Protein AF-A0A7X7P023-F1 (afdb_monomer)

Sequence (66 aa):
TKAFCTEMLGRVTDRAIQVHGAMGISNDLQLNMAFRRARTLRIPDGTAEIQRRTIAKRLLKGDVNF

pLDDT: mean 95.19, std 4.39, range [67.75, 98.38]

Solvent-accessible surface area (backbone atoms only — not comparable to full-atom values): 3699 Å² total; per-residue (Å²): 111,68,56,59,54,33,53,48,47,34,55,54,39,51,51,53,24,64,76,48,46,76,53,17,68,33,78,87,69,47,40,40,60,50,40,55,48,28,61,55,58,39,47,65,95,54,34,47,66,56,51,50,51,52,51,50,56,38,46,76,70,68,56,79,86,128

Secondary structure (DSSP, 8-state):
-HHHHHHHHHHHHHHHHHHHTHHHHSSTTSHHHHHHHHHHHTSTTS-HHHHHHHHHHHHTTT----

Nearest PDB structures (foldseek):
  2vig-assembly1_B  TM=9.662E-01  e=2.466E-02  Homo sapiens
  2vig-assembly2_H  TM=9.667E-01  e=2.789E-02  Homo sapiens
  3nf4-assembly1_A-2  TM=9.569E-01  e=1.016E-01  Mycolicibacterium thermoresistibile
  3pfd-assembly1_A  TM=9.657E-01  e=1.381E-01  Mycolicibacterium thermoresistibile
  4kto-assembly1_A  TM=9.561E-01  e=2.260E-01  Sinorhizobium meliloti 1021

Radius of gyration: 15.63 Å; Cα contacts (8 Å, |Δi|>4): 48; chains: 1; bounding box: 39×16×35 Å

Foldseek 3Di:
DQLVVLVVQLVVLVVVLVVVDPVCCDPPVCSVVSNVVSVVSCPPPHHSVRVVVVVVVCVVVVNPPD

Structure (mmCIF, N/CA/C/O backbone):
data_AF-A0A7X7P023-F1
#
_entry.id   AF-A0A7X7P023-F1
#
loop_
_atom_site.group_PDB
_atom_site.id
_atom_site.type_symbol
_atom_site.label_atom_id
_atom_site.label_alt_id
_atom_site.label_comp_id
_atom_site.label_asym_id
_atom_site.label_entity_id
_atom_site.label_seq_id
_atom_site.pdbx_PDB_ins_code
_atom_site.Cartn_x
_atom_site.Cartn_y
_atom_site.Cartn_z
_atom_site.occupancy
_atom_site.B_iso_or_equiv
_atom_site.auth_seq_id
_atom_site.auth_comp_id
_atom_site.auth_asym_id
_atom_site.auth_atom_id
_atom_site.pdbx_PDB_model_num
ATOM 1 N N . THR A 1 1 ? -12.799 3.433 2.935 1.00 86.88 1 THR A N 1
ATOM 2 C CA . THR A 1 1 ? -12.296 3.858 1.607 1.00 86.88 1 THR A CA 1
ATOM 3 C C . THR A 1 1 ? -10.794 4.119 1.570 1.00 86.88 1 THR A C 1
ATOM 5 O O . THR A 1 1 ? -10.119 3.442 0.808 1.00 86.88 1 THR A O 1
ATOM 8 N N . LYS A 1 2 ? -10.219 5.012 2.398 1.00 92.88 2 LYS A N 1
ATOM 9 C CA . LYS A 1 2 ? -8.792 5.401 2.288 1.00 92.88 2 LYS A CA 1
ATOM 10 C C . LYS A 1 2 ? -7.781 4.245 2.369 1.00 92.88 2 LYS A C 1
ATOM 12 O O . LYS A 1 2 ? -6.972 4.114 1.454 1.00 92.88 2 LYS A O 1
ATOM 17 N N . ALA A 1 3 ? -7.834 3.397 3.407 1.00 94.81 3 ALA A N 1
ATOM 18 C CA . ALA A 1 3 ? -6.930 2.242 3.533 1.00 94.81 3 ALA A CA 1
ATOM 19 C C . ALA A 1 3 ? -6.924 1.370 2.266 1.00 94.81 3 ALA A C 1
ATOM 21 O O . ALA A 1 3 ? -5.860 1.108 1.704 1.00 94.81 3 ALA A O 1
ATOM 22 N N . PHE A 1 4 ? -8.115 1.023 1.768 1.00 95.44 4 PHE A N 1
ATOM 23 C CA . PHE A 1 4 ? -8.291 0.240 0.546 1.00 95.44 4 PHE A CA 1
ATOM 24 C C . PHE A 1 4 ? -7.619 0.902 -0.663 1.00 95.44 4 PHE A C 1
ATOM 26 O O . PHE A 1 4 ? -6.789 0.274 -1.312 1.00 95.44 4 PHE A O 1
ATOM 33 N N . CYS A 1 5 ? -7.893 2.184 -0.925 1.00 96.38 5 CYS A N 1
ATOM 34 C CA . CYS A 1 5 ? -7.291 2.906 -2.049 1.00 96.38 5 CYS A CA 1
ATOM 35 C C . CYS A 1 5 ? -5.755 2.910 -1.981 1.00 96.38 5 CYS A C 1
ATOM 37 O O . CYS A 1 5 ? -5.093 2.667 -2.987 1.00 96.38 5 CYS A O 1
ATOM 39 N N . THR A 1 6 ? -5.174 3.140 -0.798 1.00 96.75 6 THR A N 1
ATOM 40 C CA . THR A 1 6 ? -3.709 3.177 -0.647 1.00 96.75 6 THR A CA 1
ATOM 41 C C . THR A 1 6 ? -3.040 1.813 -0.803 1.00 96.75 6 THR A C 1
ATOM 43 O O . THR A 1 6 ? -1.944 1.728 -1.354 1.00 96.75 6 THR A O 1
ATOM 46 N N . GLU A 1 7 ? -3.687 0.733 -0.362 1.00 96.50 7 GLU A N 1
ATOM 47 C CA . GLU A 1 7 ? -3.194 -0.626 -0.599 1.00 96.50 7 GLU A CA 1
ATOM 48 C C . GLU A 1 7 ? -3.332 -1.019 -2.074 1.00 96.50 7 GLU A C 1
ATOM 50 O O . GLU A 1 7 ? -2.410 -1.613 -2.635 1.00 96.50 7 GLU A O 1
ATOM 55 N N . MET A 1 8 ? -4.440 -0.640 -2.719 1.00 97.94 8 MET A N 1
ATOM 56 C CA . MET A 1 8 ? -4.661 -0.874 -4.147 1.00 97.94 8 MET A CA 1
ATOM 57 C C . MET A 1 8 ? -3.642 -0.141 -5.016 1.00 97.94 8 MET A C 1
ATOM 59 O O . MET A 1 8 ? -3.093 -0.751 -5.930 1.00 97.94 8 MET A O 1
ATOM 63 N N . LEU A 1 9 ? -3.312 1.114 -4.695 1.00 97.56 9 LEU A N 1
ATOM 64 C CA . LEU A 1 9 ? -2.248 1.857 -5.376 1.00 97.56 9 LEU A CA 1
ATOM 65 C C . LEU A 1 9 ? -0.919 1.089 -5.343 1.00 9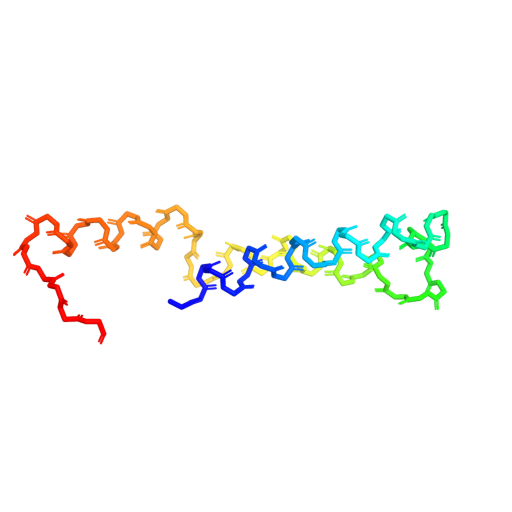7.56 9 LEU A C 1
ATOM 67 O O . LEU A 1 9 ? -0.248 0.973 -6.368 1.00 97.56 9 LEU A O 1
ATOM 71 N N . GLY A 1 10 ? -0.559 0.520 -4.188 1.00 97.56 10 GLY A N 1
ATOM 72 C CA . GLY A 1 10 ? 0.629 -0.325 -4.059 1.00 97.56 10 GLY A CA 1
ATOM 73 C C . GLY A 1 10 ? 0.592 -1.538 -4.991 1.00 97.56 10 GLY A C 1
ATOM 74 O O . GLY A 1 10 ? 1.540 -1.745 -5.742 1.00 97.56 10 GLY A O 1
ATOM 75 N N . ARG A 1 11 ? -0.517 -2.292 -4.997 1.00 98.12 11 ARG A N 1
ATOM 76 C CA . ARG A 1 11 ? -0.682 -3.491 -5.845 1.00 98.12 11 ARG A CA 1
ATOM 77 C C . ARG A 1 11 ? -0.603 -3.169 -7.338 1.00 98.12 11 ARG A C 1
ATOM 79 O O . ARG A 1 11 ? 0.063 -3.877 -8.084 1.00 98.12 11 ARG A O 1
ATOM 86 N N . VAL A 1 12 ? -1.275 -2.104 -7.773 1.00 98.19 12 VAL A N 1
ATOM 87 C CA . VAL A 1 12 ? -1.284 -1.686 -9.183 1.00 98.19 12 VAL A CA 1
ATOM 88 C C . VAL A 1 12 ? 0.106 -1.231 -9.620 1.00 98.19 12 VAL A C 1
ATOM 90 O O . VAL A 1 12 ? 0.563 -1.616 -10.693 1.00 98.19 12 VAL A O 1
ATOM 93 N N . THR A 1 13 ? 0.799 -0.456 -8.782 1.00 97.88 13 THR A N 1
ATOM 94 C CA . THR A 1 13 ? 2.127 0.062 -9.132 1.00 97.88 13 THR A CA 1
ATOM 95 C C . THR A 1 13 ? 3.167 -1.052 -9.196 1.00 97.88 13 THR A C 1
ATOM 97 O O . THR A 1 13 ? 3.964 -1.091 -10.126 1.00 97.88 13 THR A O 1
ATOM 100 N N . ASP A 1 14 ? 3.123 -1.989 -8.250 1.00 98.12 14 ASP A N 1
ATOM 101 C CA . ASP A 1 14 ? 3.972 -3.182 -8.250 1.00 98.12 14 ASP A CA 1
ATOM 102 C C . ASP A 1 14 ? 3.767 -4.020 -9.523 1.00 98.12 14 ASP A C 1
ATOM 104 O O . ASP A 1 14 ? 4.718 -4.350 -10.233 1.00 98.12 14 ASP A O 1
ATOM 108 N N . ARG A 1 15 ? 2.503 -4.256 -9.901 1.00 98.38 15 ARG A N 1
ATOM 109 C CA . ARG A 1 15 ? 2.169 -4.962 -11.142 1.00 98.38 15 ARG A CA 1
ATOM 110 C C . ARG A 1 15 ? 2.678 -4.223 -12.381 1.00 98.38 15 ARG A C 1
ATOM 112 O O . ARG A 1 15 ? 3.185 -4.868 -13.296 1.00 98.38 15 ARG A O 1
ATOM 119 N N . ALA A 1 16 ? 2.566 -2.895 -12.412 1.00 98.12 16 ALA A N 1
ATOM 120 C CA . ALA A 1 16 ? 3.074 -2.082 -13.513 1.00 98.12 16 ALA A CA 1
ATOM 121 C C . ALA A 1 16 ? 4.602 -2.184 -13.638 1.00 98.12 16 ALA A C 1
ATOM 123 O O . ALA A 1 16 ? 5.099 -2.358 -14.750 1.00 98.12 16 ALA A O 1
ATOM 124 N N . ILE A 1 17 ? 5.339 -2.150 -12.521 1.00 98.31 17 ILE A N 1
ATOM 125 C CA . ILE A 1 17 ? 6.795 -2.368 -12.512 1.00 98.31 17 ILE A CA 1
ATOM 126 C C . ILE A 1 17 ? 7.126 -3.745 -13.085 1.00 98.31 17 ILE A C 1
ATOM 128 O O . ILE A 1 17 ? 7.950 -3.845 -13.991 1.00 98.31 17 ILE A O 1
ATOM 132 N N . GLN A 1 18 ? 6.442 -4.791 -12.616 1.00 98.25 18 GLN A N 1
ATOM 133 C CA . GLN A 1 18 ? 6.691 -6.161 -13.060 1.00 98.25 18 GLN A CA 1
ATOM 134 C C . GLN A 1 18 ? 6.497 -6.337 -14.576 1.00 98.25 18 GLN A C 1
ATOM 136 O O . GLN A 1 18 ? 7.277 -7.047 -15.207 1.00 98.25 18 GLN A O 1
ATOM 141 N N . VAL A 1 19 ? 5.487 -5.689 -15.169 1.00 98.19 19 VAL A N 1
ATOM 142 C CA . VAL A 1 19 ? 5.231 -5.735 -16.623 1.00 98.19 19 VAL A CA 1
ATOM 143 C C . VAL A 1 19 ? 6.355 -5.071 -17.429 1.00 98.19 19 VAL A C 1
ATOM 145 O O . VAL A 1 19 ? 6.673 -5.539 -18.517 1.00 98.19 19 VAL A O 1
ATOM 148 N N . HIS A 1 20 ? 6.987 -4.021 -16.896 1.00 97.81 20 HIS A N 1
ATOM 149 C CA . HIS A 1 20 ? 8.050 -3.271 -17.581 1.00 97.81 20 HIS A CA 1
ATOM 150 C C . HIS A 1 20 ? 9.472 -3.775 -17.261 1.00 97.81 20 HIS A C 1
ATOM 152 O O . HIS A 1 20 ? 10.452 -3.231 -17.774 1.00 97.81 20 HIS A O 1
ATOM 158 N N . GLY A 1 21 ? 9.616 -4.800 -16.414 1.00 96.69 21 GLY A N 1
ATOM 159 C CA . GLY A 1 21 ? 10.910 -5.389 -16.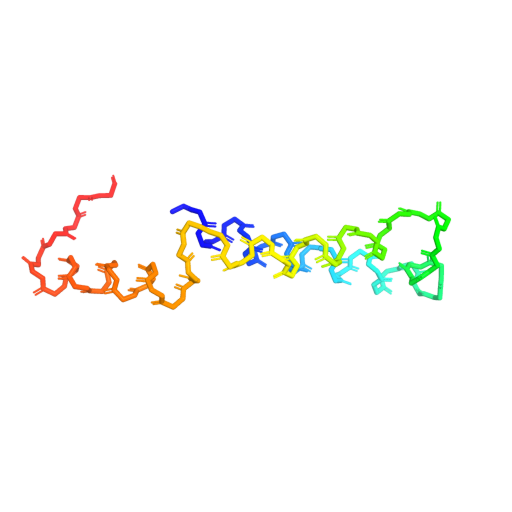061 1.00 96.69 21 GLY A CA 1
ATOM 160 C C . GLY A 1 21 ? 11.910 -4.364 -15.509 1.00 96.69 21 GLY A C 1
ATOM 161 O O . GLY A 1 21 ? 11.559 -3.508 -14.696 1.00 96.69 21 GLY A O 1
ATOM 162 N N . ALA A 1 22 ? 13.166 -4.422 -15.970 1.00 96.25 22 ALA A N 1
ATOM 163 C CA . ALA A 1 22 ? 14.231 -3.511 -15.531 1.00 96.25 22 ALA A CA 1
ATOM 164 C 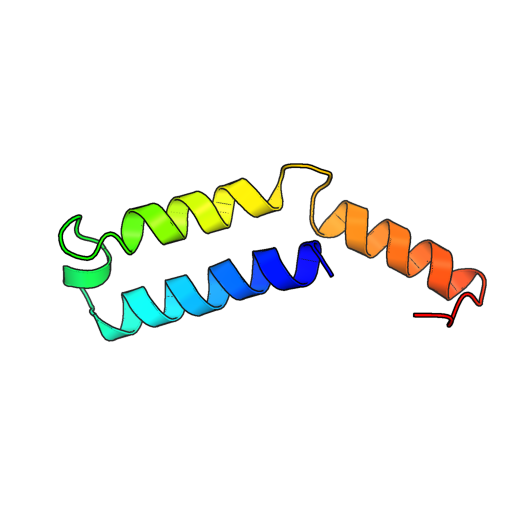C . ALA A 1 22 ? 13.906 -2.026 -15.790 1.00 96.25 22 ALA A C 1
ATOM 166 O O . ALA A 1 22 ? 14.304 -1.153 -15.022 1.00 96.25 22 ALA A O 1
ATOM 167 N N . MET A 1 23 ? 13.122 -1.728 -16.828 1.00 96.81 23 MET A N 1
ATOM 168 C CA . MET A 1 23 ? 12.687 -0.361 -17.111 1.00 96.81 23 MET A CA 1
ATOM 169 C C . MET A 1 23 ? 11.690 0.148 -16.061 1.00 96.81 23 MET A C 1
ATOM 171 O O . MET A 1 23 ? 11.684 1.334 -15.742 1.00 96.81 23 MET A O 1
ATOM 175 N N . GLY A 1 24 ? 10.895 -0.738 -15.451 1.00 96.31 24 GLY A N 1
ATOM 176 C CA . GLY A 1 24 ? 9.941 -0.378 -14.398 1.00 96.31 24 GLY A CA 1
ATOM 177 C C . GLY A 1 24 ? 10.594 0.103 -13.098 1.00 96.31 24 GLY A C 1
ATOM 178 O O . GLY A 1 24 ? 10.018 0.922 -12.384 1.00 96.31 24 GLY A O 1
ATOM 179 N N . ILE A 1 25 ? 11.810 -0.358 -12.798 1.00 95.81 25 ILE A N 1
ATOM 180 C CA . ILE A 1 25 ? 12.588 0.094 -11.630 1.00 95.81 25 ILE A CA 1
ATOM 181 C C . ILE A 1 25 ? 13.489 1.300 -11.935 1.00 95.81 25 ILE A C 1
ATOM 183 O O . ILE A 1 25 ? 13.987 1.944 -11.007 1.00 95.81 25 ILE A O 1
ATOM 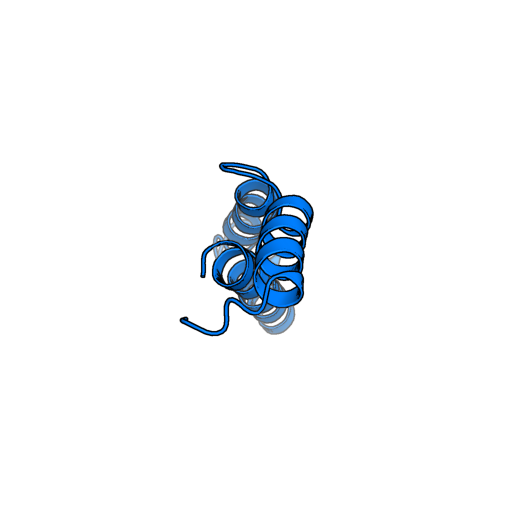187 N N . SER A 1 26 ? 13.686 1.619 -13.215 1.00 96.00 26 SER A N 1
ATOM 188 C CA . SER A 1 26 ? 14.428 2.799 -13.662 1.00 96.00 26 SER A CA 1
ATOM 189 C C . SER A 1 26 ? 13.673 4.106 -13.359 1.00 96.00 26 SER A C 1
ATOM 191 O O . SER A 1 26 ? 12.534 4.106 -12.879 1.00 96.00 26 SER A O 1
ATOM 193 N N . ASN A 1 27 ? 14.302 5.242 -13.670 1.00 93.88 27 ASN A N 1
ATOM 194 C CA . ASN A 1 27 ? 13.656 6.554 -13.590 1.00 93.88 27 ASN A CA 1
ATOM 195 C C . ASN A 1 27 ? 12.920 6.950 -14.882 1.00 93.88 27 ASN A C 1
ATOM 197 O O . ASN A 1 27 ? 12.233 7.971 -14.877 1.00 93.88 27 ASN A O 1
ATOM 201 N N . ASP A 1 28 ? 12.998 6.144 -15.946 1.00 95.25 28 ASP A N 1
ATOM 202 C CA . ASP A 1 28 ? 12.487 6.498 -17.277 1.00 95.25 28 ASP A CA 1
ATOM 203 C C . ASP A 1 28 ? 10.952 6.559 -17.317 1.00 95.25 28 ASP A C 1
ATOM 205 O O . ASP A 1 28 ? 10.370 7.435 -17.950 1.00 95.25 28 ASP A O 1
ATOM 209 N N . LEU A 1 29 ? 10.281 5.659 -16.589 1.00 94.44 29 LEU A N 1
ATOM 210 C CA . LEU A 1 29 ? 8.815 5.535 -16.577 1.00 94.44 29 LEU A CA 1
ATOM 211 C C . LEU A 1 29 ? 8.152 6.126 -15.325 1.00 94.44 29 LEU A C 1
ATOM 213 O O . LEU A 1 29 ? 6.943 6.000 -15.147 1.00 94.44 29 LEU A O 1
ATOM 217 N N . GLN A 1 30 ? 8.932 6.706 -14.407 1.00 94.62 30 GLN A N 1
ATOM 218 C CA . GLN A 1 30 ? 8.467 7.212 -13.103 1.00 94.62 30 GLN A CA 1
ATOM 219 C C . GLN A 1 30 ? 7.751 6.180 -12.195 1.00 94.62 30 GLN A C 1
ATOM 221 O O . GLN A 1 30 ? 7.267 6.533 -11.113 1.00 94.62 30 GLN A O 1
ATOM 226 N N . LEU A 1 31 ? 7.727 4.896 -12.570 1.00 97.06 31 LEU A N 1
ATOM 227 C CA . LEU A 1 31 ? 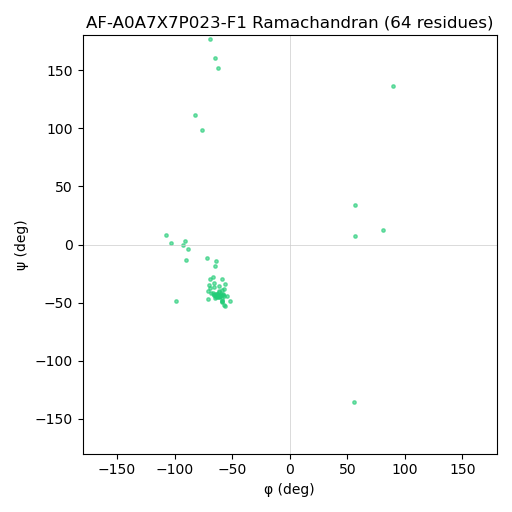7.068 3.826 -11.815 1.00 97.06 31 LEU A CA 1
ATOM 228 C C . LEU A 1 31 ? 7.736 3.580 -10.452 1.00 97.06 31 LEU A C 1
ATOM 230 O O . LEU A 1 31 ? 7.041 3.399 -9.451 1.00 97.06 31 LEU A O 1
ATOM 234 N N . ASN A 1 32 ? 9.065 3.690 -10.370 1.00 95.44 32 ASN A N 1
ATOM 235 C CA . ASN A 1 32 ? 9.799 3.614 -9.103 1.00 95.44 32 ASN A CA 1
ATOM 236 C C . ASN A 1 32 ? 9.366 4.726 -8.118 1.00 95.44 32 ASN A C 1
ATOM 238 O O . ASN A 1 32 ? 9.070 4.467 -6.947 1.00 95.44 32 ASN A O 1
ATOM 242 N N . MET A 1 33 ? 9.222 5.970 -8.593 1.00 96.50 33 MET A N 1
ATOM 243 C CA . MET A 1 33 ? 8.714 7.072 -7.764 1.00 96.50 33 MET A CA 1
ATOM 244 C C . MET A 1 33 ? 7.282 6.798 -7.286 1.00 96.50 33 MET A C 1
ATOM 246 O O . MET A 1 33 ? 6.977 7.010 -6.107 1.00 96.50 33 MET A O 1
ATOM 250 N N . ALA A 1 34 ? 6.407 6.325 -8.176 1.00 97.19 34 ALA A N 1
ATOM 251 C CA . ALA A 1 34 ? 5.037 5.972 -7.822 1.00 97.19 34 ALA A CA 1
ATOM 252 C C . ALA A 1 34 ? 4.996 4.881 -6.739 1.00 97.19 34 ALA A C 1
ATOM 254 O O . ALA A 1 34 ? 4.257 5.020 -5.764 1.00 97.19 34 ALA A O 1
ATOM 255 N N . PHE A 1 35 ? 5.846 3.854 -6.835 1.00 96.88 35 PHE A N 1
ATOM 256 C CA . PHE A 1 35 ? 5.914 2.767 -5.856 1.00 96.88 35 PHE A CA 1
ATOM 257 C C . PHE A 1 35 ? 6.345 3.275 -4.475 1.00 96.88 35 PHE A C 1
ATOM 259 O O . PHE A 1 35 ? 5.717 2.969 -3.455 1.00 96.88 35 PHE A O 1
ATOM 266 N N . ARG A 1 36 ? 7.368 4.138 -4.437 1.00 96.12 36 ARG A N 1
ATOM 267 C CA . ARG A 1 36 ? 7.828 4.791 -3.201 1.00 96.12 36 ARG A CA 1
ATOM 268 C C . ARG A 1 36 ? 6.725 5.647 -2.576 1.00 96.12 36 ARG A C 1
ATOM 270 O O . ARG A 1 36 ? 6.484 5.549 -1.374 1.00 96.12 36 ARG A O 1
ATOM 277 N N . ARG A 1 37 ? 5.997 6.428 -3.382 1.00 96.81 37 ARG A N 1
ATOM 278 C CA . ARG A 1 37 ? 4.841 7.214 -2.911 1.00 96.81 37 ARG A CA 1
ATOM 279 C C . ARG A 1 37 ? 3.727 6.319 -2.374 1.00 96.81 37 ARG A C 1
ATOM 281 O O . ARG A 1 37 ? 3.225 6.578 -1.282 1.00 96.81 37 ARG A O 1
ATOM 288 N N . ALA A 1 38 ? 3.386 5.243 -3.080 1.00 96.75 38 ALA A N 1
ATOM 289 C CA . ALA A 1 38 ? 2.385 4.273 -2.644 1.00 96.75 38 ALA A CA 1
ATOM 290 C C . ALA A 1 38 ? 2.728 3.677 -1.269 1.0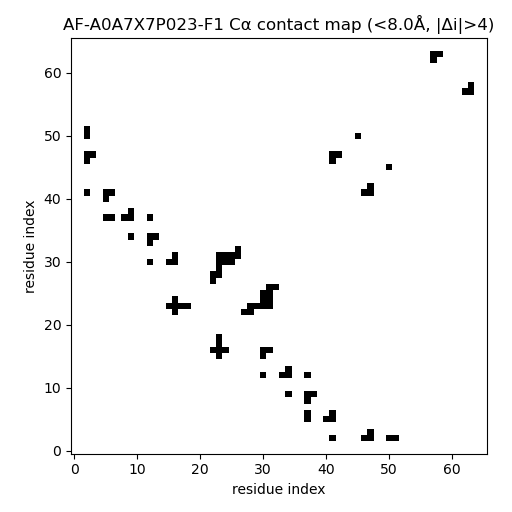0 96.75 38 ALA A C 1
ATOM 292 O O . ALA A 1 38 ? 1.851 3.499 -0.419 1.00 96.75 38 ALA A O 1
ATOM 293 N N . ARG A 1 39 ? 4.016 3.416 -1.001 1.00 95.38 39 ARG A N 1
ATOM 294 C CA . ARG A 1 39 ? 4.467 2.956 0.317 1.00 95.38 39 ARG A CA 1
ATOM 295 C C . ARG A 1 39 ? 4.250 4.004 1.405 1.00 95.38 39 ARG A C 1
ATOM 297 O O . ARG A 1 39 ? 3.758 3.633 2.476 1.00 95.38 39 ARG A O 1
ATOM 304 N N . THR A 1 40 ? 4.607 5.257 1.137 1.00 96.81 40 THR A N 1
ATOM 305 C CA . THR A 1 40 ? 4.498 6.367 2.094 1.00 96.81 40 THR A CA 1
ATOM 306 C C . THR A 1 40 ? 3.044 6.695 2.421 1.00 96.81 40 THR A C 1
ATOM 308 O O . THR A 1 40 ? 2.706 6.851 3.590 1.00 96.81 40 THR A O 1
ATOM 311 N N . LEU A 1 41 ? 2.149 6.704 1.426 1.00 95.75 41 LEU A N 1
ATOM 312 C CA . LEU A 1 41 ? 0.730 7.064 1.590 1.00 95.75 41 LEU A CA 1
ATOM 313 C C . LEU A 1 41 ? -0.070 6.114 2.501 1.00 95.75 41 LEU A C 1
ATOM 315 O O . LEU A 1 41 ? -1.153 6.467 2.976 1.00 95.75 41 LEU A O 1
ATOM 319 N N . ARG A 1 42 ? 0.467 4.930 2.816 1.00 94.56 42 ARG A N 1
ATOM 320 C CA . ARG A 1 42 ? -0.140 3.998 3.782 1.00 94.56 42 ARG A CA 1
ATOM 321 C C . ARG A 1 42 ? -0.037 4.446 5.244 1.00 94.56 42 ARG A C 1
ATOM 323 O O . ARG A 1 42 ? -0.690 3.839 6.082 1.00 94.56 42 ARG A O 1
ATOM 330 N N . ILE A 1 43 ? 0.768 5.462 5.551 1.00 95.00 43 ILE A N 1
ATOM 331 C CA . ILE A 1 43 ? 1.041 5.945 6.914 1.00 95.00 43 ILE A CA 1
ATOM 332 C C . ILE A 1 43 ? 0.220 7.188 7.315 1.00 95.00 43 ILE A C 1
ATOM 334 O O . ILE A 1 43 ? -0.351 7.158 8.407 1.00 95.00 43 ILE A O 1
ATOM 338 N N . PRO A 1 44 ? 0.137 8.266 6.506 1.00 94.94 44 PRO A N 1
ATOM 339 C CA . PRO A 1 44 ? -0.560 9.486 6.910 1.00 94.94 44 PRO A CA 1
ATOM 340 C C . PRO A 1 44 ? -2.050 9.235 7.153 1.00 94.94 44 PRO A C 1
ATOM 342 O O . PRO A 1 44 ? -2.642 8.324 6.561 1.00 94.94 44 PRO A O 1
ATOM 345 N N . ASP A 1 45 ? -2.641 10.044 8.031 1.00 92.06 45 ASP A N 1
ATOM 346 C CA . ASP A 1 45 ? -4.053 9.967 8.440 1.00 92.06 45 ASP A CA 1
ATOM 347 C C . ASP A 1 45 ? -4.459 8.595 9.008 1.00 92.06 45 ASP A C 1
ATOM 349 O O . ASP A 1 45 ? -5.574 8.099 8.829 1.00 92.06 45 ASP A O 1
ATOM 353 N N . GLY A 1 46 ? -3.509 7.957 9.694 1.00 93.56 46 GLY A N 1
ATOM 354 C CA . GLY A 1 46 ? -3.657 6.640 10.295 1.00 93.56 46 GLY A CA 1
ATOM 355 C C . GLY A 1 46 ? -3.258 5.514 9.346 1.00 93.56 46 GLY A C 1
ATOM 356 O O . GLY A 1 46 ? -3.636 5.480 8.170 1.00 93.56 46 GLY A O 1
ATOM 357 N N . THR A 1 47 ? -2.517 4.548 9.889 1.00 96.19 47 THR A N 1
ATOM 358 C CA . THR A 1 47 ? -2.125 3.355 9.139 1.00 96.19 47 THR A CA 1
ATOM 359 C C . THR A 1 47 ? -3.340 2.508 8.774 1.00 96.19 47 THR A C 1
ATOM 361 O O . THR A 1 47 ? -4.404 2.595 9.400 1.00 96.19 47 THR A O 1
ATOM 364 N N . ALA A 1 48 ? -3.183 1.641 7.774 1.00 94.75 48 ALA A N 1
ATOM 365 C CA . ALA A 1 48 ? -4.241 0.724 7.369 1.00 94.75 48 ALA A CA 1
ATOM 366 C C . ALA A 1 48 ? -4.728 -0.157 8.539 1.00 94.75 48 ALA A C 1
ATOM 368 O O . ALA A 1 48 ? -5.922 -0.417 8.654 1.00 94.75 48 ALA A O 1
ATOM 369 N N . GLU A 1 49 ? -3.843 -0.541 9.460 1.00 96.56 49 GLU A N 1
ATOM 370 C CA . GLU A 1 49 ? -4.159 -1.316 10.665 1.00 96.56 49 GLU A CA 1
ATOM 371 C C . GLU A 1 49 ? -5.038 -0.525 11.637 1.00 96.56 49 GLU A C 1
ATOM 373 O O . GLU A 1 49 ? -6.016 -1.064 12.155 1.00 96.56 49 GLU A O 1
ATOM 378 N N . ILE A 1 50 ? -4.736 0.758 11.859 1.00 97.00 50 ILE A N 1
ATOM 379 C CA . ILE A 1 50 ? -5.552 1.630 12.713 1.00 97.00 50 ILE A CA 1
ATOM 380 C C . ILE A 1 50 ? -6.935 1.836 12.093 1.00 97.00 50 ILE A C 1
ATOM 382 O O . ILE A 1 50 ? -7.944 1.726 12.790 1.00 97.00 50 ILE A O 1
ATOM 386 N N . GLN A 1 51 ? -7.004 2.051 10.779 1.00 95.38 51 GLN A N 1
ATOM 387 C CA . GLN A 1 51 ? -8.282 2.185 10.077 1.00 95.38 51 GLN A CA 1
ATOM 388 C C . GLN A 1 51 ? -9.097 0.888 10.131 1.00 95.38 51 GLN A C 1
ATOM 390 O O . GLN A 1 51 ? -10.278 0.926 10.478 1.00 95.38 51 GLN A O 1
ATOM 395 N N . ARG A 1 52 ? -8.471 -0.271 9.881 1.00 95.50 52 ARG A N 1
ATOM 396 C CA . ARG A 1 52 ? -9.110 -1.591 10.007 1.00 95.50 52 ARG A CA 1
ATOM 397 C C . ARG A 1 52 ? -9.580 -1.862 11.438 1.00 95.50 52 ARG A C 1
ATOM 399 O O . ARG A 1 52 ? -10.693 -2.344 11.614 1.00 95.50 52 ARG A O 1
ATOM 406 N N . ARG A 1 53 ? -8.802 -1.491 12.461 1.00 96.75 53 ARG A N 1
ATOM 407 C CA . ARG A 1 53 ? -9.204 -1.589 13.878 1.00 96.75 53 ARG A CA 1
ATOM 408 C C . ARG A 1 53 ? -10.441 -0.743 14.172 1.00 96.75 53 ARG A C 1
ATOM 410 O O . ARG A 1 53 ? -11.337 -1.209 14.872 1.00 96.75 53 ARG A O 1
ATOM 417 N N . THR A 1 54 ? -10.507 0.482 13.657 1.00 95.06 54 THR A N 1
ATOM 418 C CA . THR A 1 54 ? -11.683 1.348 13.820 1.00 95.06 54 THR A CA 1
ATOM 419 C C . THR A 1 54 ? -12.910 0.755 13.133 1.00 95.06 54 THR A C 1
ATOM 421 O O . THR A 1 54 ? -13.968 0.696 13.754 1.00 95.06 54 THR A O 1
ATOM 424 N N . ILE A 1 55 ? -12.767 0.248 11.904 1.00 94.19 55 ILE A N 1
ATOM 425 C CA . ILE A 1 55 ? -13.845 -0.451 11.187 1.00 94.19 55 ILE A CA 1
ATOM 426 C C . ILE A 1 55 ? -14.316 -1.668 11.994 1.00 94.19 55 ILE A C 1
ATOM 428 O O . ILE A 1 55 ? -15.505 -1.790 12.268 1.00 94.19 55 ILE A O 1
ATOM 432 N N . ALA A 1 56 ? -13.395 -2.512 12.467 1.00 95.50 56 ALA A N 1
ATOM 433 C CA . ALA A 1 56 ? -13.722 -3.686 13.273 1.00 95.50 56 ALA A CA 1
ATOM 434 C C . ALA A 1 56 ? -14.491 -3.317 14.552 1.00 95.50 56 ALA A C 1
ATOM 436 O O . ALA A 1 56 ? -15.485 -3.955 14.880 1.00 95.50 56 ALA A O 1
ATOM 437 N N . LYS A 1 57 ? -14.092 -2.245 15.250 1.00 96.25 57 LYS A N 1
ATOM 438 C CA . LYS A 1 57 ? -14.822 -1.749 16.428 1.00 96.25 57 LYS A CA 1
ATOM 439 C C . LYS A 1 57 ? -16.252 -1.309 16.112 1.00 96.25 57 LYS A C 1
ATOM 441 O O . LYS A 1 57 ? -17.112 -1.469 16.970 1.00 96.25 57 LYS A O 1
ATOM 446 N N . ARG A 1 58 ? -16.497 -0.715 14.941 1.00 95.38 58 ARG A N 1
ATOM 447 C CA . ARG A 1 58 ? -17.845 -0.303 14.510 1.00 95.38 58 ARG A CA 1
ATOM 448 C C . ARG A 1 58 ? -18.700 -1.526 14.181 1.00 95.38 58 ARG A C 1
ATOM 450 O O . ARG A 1 58 ? -19.783 -1.665 14.739 1.00 95.38 58 ARG A O 1
ATOM 457 N N . LEU A 1 59 ? -18.146 -2.468 13.418 1.00 95.81 59 LEU A N 1
ATOM 458 C CA . LEU A 1 59 ? -18.806 -3.737 13.094 1.00 95.81 59 LEU A CA 1
ATOM 459 C C . LEU A 1 59 ? -19.188 -4.534 14.351 1.00 95.81 59 LEU A C 1
ATOM 461 O O . LEU A 1 59 ? -20.316 -4.999 14.462 1.00 95.81 59 LEU A O 1
ATOM 465 N N . LEU A 1 60 ? -18.291 -4.629 15.341 1.0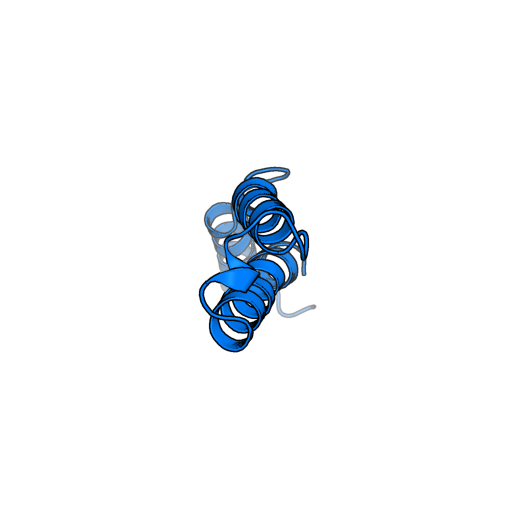0 96.56 60 LEU A N 1
ATOM 466 C CA . LEU A 1 60 ? -18.565 -5.311 16.616 1.00 96.56 60 LEU A CA 1
ATOM 467 C C . LEU A 1 60 ? -19.662 -4.637 17.458 1.00 96.56 60 LEU A C 1
ATOM 469 O O . LEU A 1 60 ? -20.215 -5.272 18.350 1.00 96.56 60 LEU A O 1
ATOM 473 N N . LYS A 1 61 ? -19.984 -3.367 17.191 1.00 96.12 61 LYS A N 1
ATOM 474 C CA . LYS A 1 61 ? -21.109 -2.648 17.811 1.00 96.12 61 LYS A CA 1
ATOM 475 C C . LYS A 1 61 ? -22.414 -2.778 17.015 1.00 96.12 61 LYS A C 1
ATOM 477 O O . LYS A 1 61 ? -23.399 -2.153 17.391 1.00 96.12 61 LYS A O 1
ATOM 482 N N . GLY A 1 62 ? -22.420 -3.552 15.927 1.00 94.94 62 GLY A N 1
ATOM 483 C CA . GLY A 1 62 ? -23.574 -3.710 15.040 1.00 94.94 62 GLY A CA 1
ATOM 484 C C . GLY A 1 62 ? -23.753 -2.578 14.023 1.00 94.94 62 GLY A C 1
ATOM 485 O O . GLY A 1 62 ? -24.801 -2.499 13.391 1.00 94.94 62 GLY A O 1
ATOM 486 N N . ASP A 1 63 ? -22.758 -1.701 13.847 1.00 93.06 63 ASP A N 1
ATOM 487 C CA . ASP A 1 63 ? -22.804 -0.642 12.834 1.00 93.06 63 ASP A CA 1
ATOM 488 C C . ASP A 1 63 ? -22.526 -1.241 11.446 1.00 93.06 63 ASP A C 1
ATOM 490 O O . ASP A 1 63 ? -21.376 -1.504 11.088 1.00 93.06 63 ASP A O 1
ATOM 494 N N . VAL A 1 64 ? -23.601 -1.503 10.700 1.00 88.62 64 VAL A N 1
ATOM 495 C CA . VAL A 1 64 ? -23.589 -2.059 9.334 1.00 88.62 64 VAL A CA 1
ATOM 496 C C . VAL A 1 64 ? -23.960 -1.023 8.269 1.00 88.62 64 VAL A C 1
ATOM 498 O O . VAL A 1 64 ? -24.141 -1.373 7.105 1.00 88.62 64 VAL A O 1
ATOM 501 N N . ASN A 1 65 ? -24.084 0.248 8.657 1.00 80.25 65 ASN A N 1
ATOM 502 C CA . ASN A 1 65 ? -24.346 1.332 7.720 1.00 80.25 65 ASN A CA 1
ATOM 503 C C . ASN A 1 65 ? -23.013 1.763 7.094 1.00 80.25 65 ASN A C 1
ATOM 505 O O . 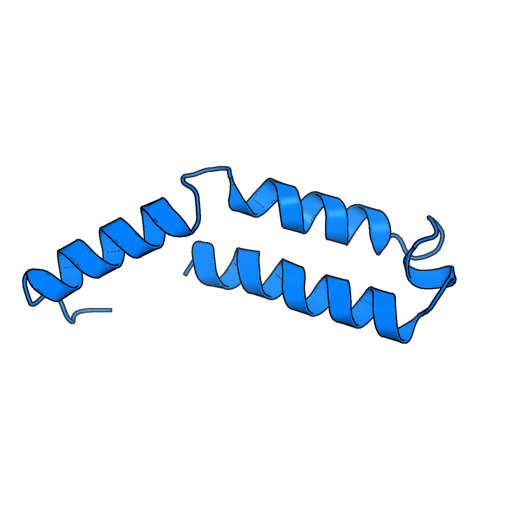ASN A 1 65 ? -22.136 2.293 7.784 1.00 80.25 65 ASN A O 1
ATOM 509 N N . PHE A 1 66 ? -22.859 1.482 5.800 1.00 67.75 66 PHE A N 1
ATOM 510 C CA . PHE A 1 66 ? -21.668 1.793 5.007 1.00 67.75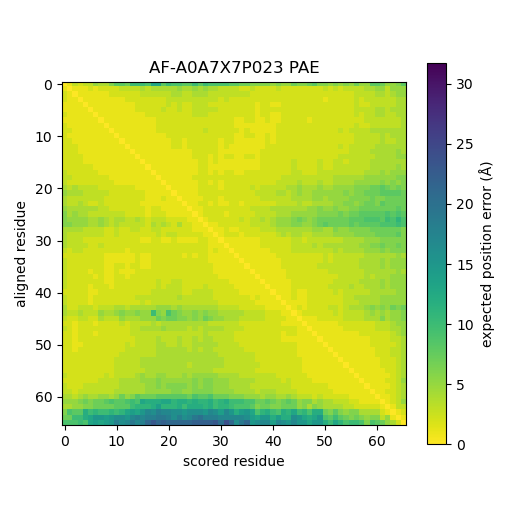 66 PHE A CA 1
ATOM 511 C C . PHE A 1 66 ? -21.851 3.061 4.181 1.00 67.75 66 PHE A C 1
ATOM 513 O O . PHE A 1 66 ? -22.938 3.217 3.583 1.00 67.75 66 PHE A O 1
#

Mean predicted aligned error: 3.28 Å